Protein AF-A0AAE3NVY6-F1 (afdb_monomer_lite)

Sequence (88 aa):
MTKLKLGAIPDDKPVKLNIELPADIHRDLVAYAEVLARETGQKNEPVKLVAPMLARFMATDRGFAKARKEGRRSKAATTVQRSGNGGI

Radius of gyration: 19.86 Å; chains: 1; bounding box: 50×28×54 Å

Foldseek 3Di:
DDDDPDDDQDDDDDDDDDDDDDPVVLVVLVVVQVVRCVVHVDRDDSVSVPVVVVVSVCVPPPVNVVVVVVVVVVVVVVVVVVVPPPDD

InterPro domains:
  IPR018733 Protein of unknown function DUF2274 [PF10038] (1-69)

Structure (mmCIF, N/CA/C/O backbone):
data_AF-A0AAE3NVY6-F1
#
_entry.id   AF-A0AAE3NVY6-F1
#
loop_
_atom_site.group_PDB
_atom_site.id
_atom_site.type_symbol
_atom_site.label_atom_id
_atom_site.label_alt_id
_atom_site.label_comp_id
_atom_site.label_asym_id
_atom_site.label_entity_id
_atom_site.label_seq_id
_atom_site.pdbx_PDB_ins_code
_atom_site.Cartn_x
_atom_site.Cartn_y
_atom_site.Cartn_z
_atom_site.occupancy
_atom_site.B_iso_or_equiv
_atom_site.auth_seq_id
_atom_site.auth_comp_id
_atom_site.auth_asym_id
_atom_site.auth_atom_id
_atom_site.pdbx_PDB_model_num
ATOM 1 N N . MET A 1 1 ? 0.621 -13.707 17.945 1.00 42.25 1 MET A N 1
ATOM 2 C CA . MET A 1 1 ? -0.088 -12.792 17.025 1.00 42.25 1 MET A CA 1
ATOM 3 C C . MET A 1 1 ? 0.874 -12.364 15.928 1.00 42.25 1 MET A C 1
ATOM 5 O O . MET A 1 1 ? 1.994 -11.978 16.241 1.00 42.25 1 MET A O 1
ATOM 9 N N . THR A 1 2 ? 0.490 -12.504 14.661 1.00 64.75 2 THR A N 1
ATOM 10 C CA . THR A 1 2 ? 1.286 -12.056 13.507 1.00 64.75 2 THR A CA 1
ATOM 11 C C . THR A 1 2 ? 1.194 -10.538 13.384 1.00 64.75 2 THR A C 1
ATOM 13 O O . THR A 1 2 ? 0.112 -10.017 13.148 1.00 64.75 2 THR A O 1
ATOM 16 N N . LYS A 1 3 ? 2.316 -9.837 13.556 1.00 78.88 3 LYS A N 1
ATOM 17 C CA . LYS A 1 3 ? 2.408 -8.375 13.433 1.00 78.88 3 LYS A CA 1
ATOM 18 C C . LYS A 1 3 ? 2.119 -7.929 11.995 1.00 78.88 3 LYS A C 1
ATOM 20 O O . LYS A 1 3 ? 2.630 -8.558 11.061 1.00 78.88 3 LYS A O 1
ATOM 25 N N . LEU A 1 4 ? 1.359 -6.844 11.809 1.00 83.75 4 LEU A N 1
ATOM 26 C CA . LEU A 1 4 ? 1.167 -6.253 10.484 1.00 83.75 4 LEU A CA 1
ATOM 27 C C . LEU A 1 4 ? 2.512 -5.871 9.849 1.00 83.75 4 LEU A C 1
ATOM 29 O O . LEU A 1 4 ? 3.459 -5.441 10.510 1.00 83.75 4 LEU A O 1
ATOM 33 N N . LYS A 1 5 ? 2.605 -6.029 8.523 1.00 81.88 5 LYS A N 1
ATOM 34 C CA . LYS A 1 5 ? 3.827 -5.717 7.758 1.00 81.88 5 LYS A CA 1
ATOM 35 C C . LYS A 1 5 ? 4.039 -4.214 7.537 1.00 81.88 5 LYS A C 1
ATOM 37 O O . LYS A 1 5 ? 5.097 -3.841 7.025 1.00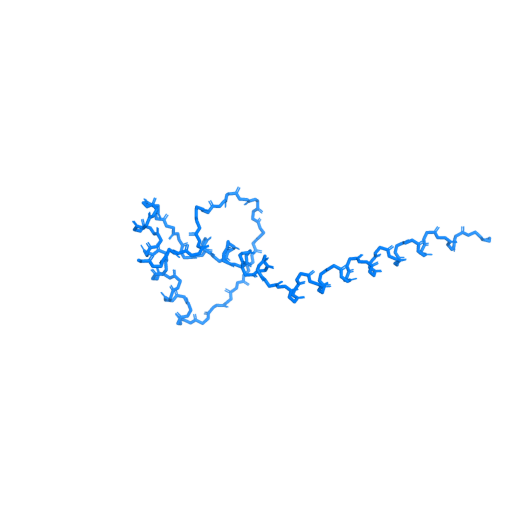 81.88 5 LYS A O 1
ATOM 42 N N . LEU A 1 6 ? 3.049 -3.392 7.886 1.00 84.81 6 LEU A N 1
ATOM 43 C CA . LEU A 1 6 ? 3.048 -1.938 7.748 1.00 84.81 6 LEU A CA 1
ATOM 44 C C . LEU A 1 6 ? 3.240 -1.286 9.125 1.00 84.81 6 LEU A C 1
ATOM 46 O O . LEU A 1 6 ? 2.588 -1.690 10.082 1.00 84.81 6 LEU A O 1
ATOM 50 N N . GLY A 1 7 ? 4.146 -0.311 9.215 1.00 77.88 7 GLY A N 1
ATOM 51 C CA . GLY A 1 7 ? 4.346 0.528 10.403 1.00 77.88 7 GLY A CA 1
ATOM 52 C C . GLY A 1 7 ? 3.704 1.907 10.233 1.00 77.88 7 GLY A C 1
ATOM 53 O O . GLY A 1 7 ? 2.785 2.063 9.432 1.00 77.88 7 GLY A O 1
ATOM 54 N N . ALA A 1 8 ? 4.210 2.912 10.953 1.00 78.56 8 ALA A N 1
ATOM 55 C CA . ALA A 1 8 ? 3.783 4.302 10.777 1.00 78.56 8 ALA A CA 1
ATOM 56 C C . ALA A 1 8 ? 3.953 4.769 9.318 1.00 78.56 8 ALA A C 1
ATOM 58 O O . ALA A 1 8 ? 4.918 4.387 8.648 1.00 78.56 8 ALA A O 1
ATOM 59 N N . ILE A 1 9 ? 3.012 5.585 8.833 1.00 77.81 9 ILE A N 1
ATOM 60 C CA . ILE A 1 9 ? 3.016 6.089 7.455 1.00 77.81 9 ILE A CA 1
ATOM 61 C C . ILE A 1 9 ? 3.929 7.323 7.373 1.00 77.81 9 ILE A C 1
ATOM 63 O O . ILE A 1 9 ? 3.685 8.290 8.094 1.00 77.81 9 ILE A O 1
ATOM 67 N N . PRO A 1 10 ? 4.970 7.313 6.522 1.00 74.38 10 PRO A N 1
ATOM 68 C CA . PRO A 1 10 ? 5.831 8.474 6.313 1.00 74.38 10 PRO A CA 1
ATOM 69 C C . PRO A 1 10 ? 5.116 9.587 5.527 1.00 74.38 10 PRO A C 1
ATOM 71 O O . PRO A 1 10 ? 4.286 9.308 4.658 1.00 74.38 10 PRO A O 1
ATOM 74 N N . ASP A 1 11 ? 5.462 10.843 5.819 1.00 72.19 11 ASP A N 1
ATOM 75 C CA . ASP A 1 11 ? 4.924 12.040 5.155 1.00 72.19 11 ASP A CA 1
ATOM 76 C C . ASP A 1 11 ? 5.895 12.548 4.071 1.00 72.19 11 ASP A C 1
ATOM 78 O O . ASP A 1 11 ? 6.712 13.440 4.296 1.00 72.19 11 ASP A O 1
ATOM 82 N N . ASP A 1 12 ? 5.849 11.914 2.894 1.00 77.19 12 ASP A N 1
ATOM 83 C CA . ASP A 1 12 ? 6.695 12.234 1.735 1.00 77.19 12 ASP A CA 1
ATOM 84 C C . ASP A 1 12 ? 5.969 13.126 0.709 1.00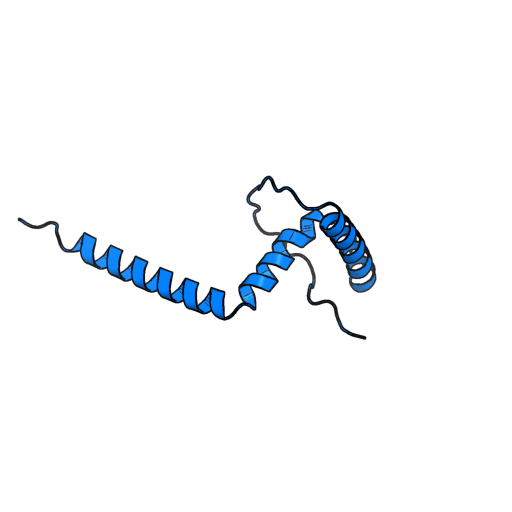 77.19 12 ASP A C 1
ATOM 86 O O . ASP A 1 12 ? 4.744 13.079 0.575 1.00 77.19 12 ASP A O 1
ATOM 90 N N . LYS A 1 13 ? 6.723 13.892 -0.104 1.00 81.56 13 LYS A N 1
ATOM 91 C CA . LYS A 1 13 ? 6.162 14.739 -1.179 1.00 81.56 13 LYS A CA 1
ATOM 92 C C . LYS A 1 13 ? 5.379 13.884 -2.197 1.00 81.56 13 LYS A C 1
ATOM 94 O O . LYS A 1 13 ? 6.002 13.123 -2.943 1.00 81.56 13 LYS A O 1
ATOM 99 N N . PRO A 1 14 ? 4.044 14.031 -2.303 1.00 80.69 14 PRO A N 1
ATOM 100 C CA . PRO A 1 14 ? 3.234 13.113 -3.091 1.00 80.69 14 PRO A CA 1
ATOM 101 C C . PRO A 1 14 ? 3.216 13.481 -4.579 1.00 80.69 14 PRO A C 1
ATOM 103 O O . PRO A 1 14 ? 3.178 14.654 -4.954 1.00 80.69 14 PRO A O 1
ATOM 106 N N . VAL A 1 15 ? 3.151 12.459 -5.433 1.00 87.88 15 VAL A N 1
ATOM 107 C CA . VAL A 1 15 ? 2.735 12.584 -6.837 1.00 87.88 15 VAL A CA 1
ATOM 108 C C . VAL A 1 15 ? 1.305 12.066 -6.937 1.00 87.88 15 VAL A C 1
ATOM 110 O O . VAL A 1 15 ? 1.026 10.945 -6.515 1.00 87.88 15 VAL A O 1
ATOM 113 N N . LYS A 1 16 ? 0.386 12.880 -7.471 1.00 88.62 16 LYS A N 1
ATOM 114 C CA . LYS A 1 16 ? -1.016 12.477 -7.631 1.00 88.62 16 LYS A CA 1
ATOM 115 C C . LYS A 1 16 ? -1.149 11.484 -8.784 1.00 88.62 16 LYS A C 1
ATOM 117 O O . LYS A 1 16 ? -0.710 11.764 -9.896 1.00 88.62 16 LYS A O 1
ATOM 122 N N . LEU A 1 17 ? -1.793 10.357 -8.509 1.00 87.38 17 LEU A N 1
ATOM 123 C CA . LEU A 1 17 ? -2.204 9.363 -9.493 1.00 87.38 17 LEU A CA 1
ATOM 124 C C . LEU A 1 17 ? -3.719 9.200 -9.395 1.00 87.38 17 LEU A C 1
ATOM 126 O O . LEU A 1 17 ? -4.252 9.160 -8.287 1.00 87.38 17 LEU A O 1
ATOM 130 N N . ASN A 1 18 ? -4.396 9.100 -10.537 1.00 92.19 18 ASN A N 1
ATOM 131 C CA . ASN A 1 18 ? -5.786 8.665 -10.574 1.00 92.19 18 ASN A CA 1
ATOM 132 C C . ASN A 1 18 ? -5.793 7.151 -10.807 1.00 92.19 18 ASN A C 1
ATOM 134 O O . ASN A 1 18 ? -5.219 6.695 -11.797 1.00 92.19 18 ASN A O 1
ATOM 138 N N . ILE A 1 19 ? -6.360 6.386 -9.876 1.00 89.69 19 ILE A N 1
ATOM 139 C CA . ILE A 1 19 ? -6.358 4.921 -9.914 1.00 89.69 19 ILE A CA 1
ATOM 140 C C . ILE A 1 19 ? -7.775 4.393 -9.729 1.00 89.69 19 ILE A C 1
ATOM 142 O O . ILE A 1 19 ? -8.542 4.924 -8.929 1.00 89.69 19 ILE A O 1
ATOM 146 N N . GLU A 1 20 ? -8.092 3.316 -10.434 1.00 94.44 20 GLU A N 1
ATOM 147 C CA . GLU A 1 20 ? -9.304 2.537 -10.214 1.00 94.44 20 GLU A CA 1
ATOM 148 C C . GLU A 1 20 ? -8.927 1.254 -9.476 1.00 94.44 20 GLU A C 1
ATOM 150 O O . GLU A 1 20 ? -7.946 0.589 -9.819 1.00 94.44 20 GLU A O 1
ATOM 155 N N . LEU A 1 21 ? -9.687 0.925 -8.434 1.00 93.56 21 LEU A N 1
ATOM 156 C CA . LEU A 1 21 ? -9.513 -0.296 -7.657 1.00 93.56 21 LEU A CA 1
ATOM 157 C C . LEU A 1 21 ? -10.793 -1.130 -7.741 1.00 93.56 21 LEU A C 1
ATOM 159 O O . LEU A 1 21 ? -11.886 -0.566 -7.628 1.00 93.56 21 LEU A O 1
ATOM 163 N N . PRO A 1 22 ? -10.681 -2.461 -7.873 1.00 97.88 22 PRO A N 1
ATOM 164 C CA . PRO A 1 22 ? -11.805 -3.356 -7.645 1.00 97.88 22 PRO A CA 1
ATOM 165 C C . PRO A 1 22 ? -12.461 -3.110 -6.273 1.00 97.88 22 PRO A C 1
ATOM 167 O O . PRO A 1 22 ? -11.796 -2.760 -5.291 1.00 97.88 22 PRO A O 1
ATOM 170 N N . ALA A 1 23 ? -13.786 -3.264 -6.203 1.00 97.44 23 ALA A N 1
ATOM 171 C CA . ALA A 1 23 ? -14.563 -2.914 -5.011 1.00 97.44 23 ALA A CA 1
ATOM 172 C C . ALA A 1 23 ? -14.221 -3.782 -3.786 1.00 97.44 23 ALA A C 1
ATOM 174 O O . ALA A 1 23 ? -14.264 -3.301 -2.655 1.00 97.44 23 ALA A O 1
ATOM 175 N N . ASP A 1 24 ? -13.887 -5.050 -4.009 1.00 97.94 24 ASP A N 1
ATOM 176 C CA . ASP A 1 24 ? -13.381 -5.979 -2.999 1.00 97.94 24 ASP A CA 1
ATOM 177 C C . ASP A 1 24 ? -12.051 -5.492 -2.410 1.00 97.94 24 ASP A C 1
ATOM 179 O O . ASP A 1 24 ? -11.943 -5.353 -1.194 1.00 97.94 24 ASP A O 1
ATOM 183 N N . ILE A 1 25 ? -11.100 -5.083 -3.252 1.00 96.88 25 ILE A N 1
ATOM 184 C CA . ILE A 1 25 ? -9.814 -4.535 -2.801 1.00 96.88 25 ILE A CA 1
ATOM 185 C C . ILE A 1 25 ? -10.001 -3.260 -1.971 1.00 96.88 25 ILE A C 1
ATOM 187 O O . ILE A 1 25 ? -9.328 -3.081 -0.957 1.00 96.88 25 ILE A O 1
ATOM 191 N N . HIS A 1 26 ? -10.928 -2.375 -2.351 1.00 97.12 26 HIS A N 1
ATOM 192 C CA . HIS A 1 26 ? -11.231 -1.195 -1.537 1.00 97.12 26 HIS A CA 1
ATOM 193 C C . HIS A 1 26 ? -11.781 -1.576 -0.152 1.00 97.12 26 HIS A C 1
ATOM 195 O O . HIS A 1 26 ? -11.366 -0.996 0.851 1.00 97.12 26 HIS A O 1
ATOM 201 N N . ARG A 1 27 ? -12.695 -2.554 -0.075 1.00 97.94 27 ARG A N 1
ATOM 202 C CA . ARG A 1 27 ? -13.245 -3.037 1.207 1.00 97.94 27 ARG A CA 1
ATOM 203 C C . ARG A 1 27 ? -12.151 -3.622 2.097 1.00 97.94 27 ARG A C 1
ATOM 205 O O . ARG A 1 27 ? -12.096 -3.288 3.279 1.00 97.94 27 ARG A O 1
ATOM 212 N N . ASP A 1 28 ? -11.249 -4.409 1.521 1.00 97.81 28 ASP A N 1
ATOM 213 C CA . ASP A 1 28 ? -10.111 -4.970 2.249 1.00 97.81 28 ASP A CA 1
ATOM 214 C C . ASP A 1 28 ? -9.159 -3.875 2.743 1.00 97.81 28 ASP A C 1
ATOM 216 O O . ASP A 1 28 ? -8.653 -3.944 3.862 1.00 97.81 28 ASP A O 1
ATOM 220 N N . LEU A 1 29 ? -8.955 -2.818 1.952 1.00 96.88 29 LEU A N 1
ATOM 221 C CA . LEU A 1 29 ? -8.127 -1.676 2.337 1.00 96.88 29 LEU A CA 1
ATOM 222 C C . LEU A 1 29 ? -8.729 -0.891 3.512 1.00 96.88 29 LEU A C 1
ATOM 224 O O . LEU A 1 29 ? -7.993 -0.465 4.404 1.00 96.88 29 LEU A O 1
ATOM 228 N N . VAL A 1 30 ? -10.058 -0.735 3.541 1.00 97.56 30 VAL A N 1
ATOM 229 C CA . VAL A 1 30 ? -10.790 -0.150 4.679 1.00 97.56 30 VAL A CA 1
ATOM 230 C C . VAL A 1 30 ? -10.600 -1.005 5.928 1.00 97.56 30 VAL A C 1
ATOM 232 O O . VAL A 1 30 ? -10.164 -0.490 6.957 1.00 97.56 30 VAL A O 1
ATOM 235 N N . ALA A 1 31 ? -10.843 -2.313 5.828 1.00 97.56 31 ALA A N 1
ATOM 236 C CA . ALA A 1 31 ? -10.664 -3.230 6.950 1.00 97.56 31 ALA A CA 1
ATOM 237 C C . ALA A 1 31 ? -9.213 -3.221 7.466 1.00 97.56 31 ALA A C 1
ATOM 239 O O . ALA A 1 31 ? -8.974 -3.182 8.673 1.00 97.56 31 ALA A O 1
ATOM 240 N N . TYR A 1 32 ? -8.228 -3.183 6.564 1.00 96.75 32 TYR A N 1
ATOM 241 C CA . TYR A 1 32 ? -6.819 -3.085 6.936 1.00 96.75 32 TYR A CA 1
ATOM 242 C C . TYR A 1 32 ? -6.523 -1.789 7.701 1.00 96.75 32 TYR A C 1
ATOM 244 O O . TYR A 1 32 ? -5.822 -1.823 8.713 1.00 96.75 32 TYR A O 1
ATOM 252 N N . ALA A 1 33 ? -7.057 -0.650 7.250 1.00 96.06 33 ALA A N 1
ATOM 253 C CA . ALA A 1 33 ? -6.881 0.635 7.924 1.00 96.06 33 ALA A CA 1
ATOM 254 C C . ALA A 1 33 ? -7.442 0.619 9.351 1.00 96.06 33 ALA A C 1
ATOM 256 O O . ALA A 1 33 ? -6.809 1.146 10.267 1.00 96.06 33 ALA A O 1
ATOM 257 N N . GLU A 1 34 ? -8.584 -0.036 9.563 1.00 96.06 34 GLU A N 1
ATOM 258 C CA . GLU A 1 34 ? -9.169 -0.205 10.893 1.00 96.06 34 GLU A CA 1
ATOM 259 C C . GLU A 1 34 ? -8.293 -1.060 11.811 1.00 96.06 34 GLU A C 1
ATOM 261 O O . GLU A 1 34 ? -8.070 -0.689 12.965 1.00 96.06 34 GLU A O 1
ATOM 266 N N . VAL A 1 35 ? -7.769 -2.186 11.317 1.00 95.94 35 VAL A N 1
ATOM 267 C CA . VAL A 1 35 ? -6.870 -3.045 12.104 1.00 95.94 35 VAL A CA 1
ATOM 268 C C . VAL A 1 35 ? -5.578 -2.299 12.436 1.00 95.94 35 VAL A C 1
ATOM 270 O O . VAL A 1 35 ? -5.159 -2.283 13.592 1.00 95.94 35 VAL A O 1
ATOM 273 N N . LEU A 1 36 ? -4.986 -1.604 11.462 1.00 94.25 36 LEU A N 1
ATOM 274 C CA . LEU A 1 36 ? -3.780 -0.807 11.677 1.00 94.25 36 LEU A CA 1
ATOM 275 C C . LEU A 1 36 ? -4.011 0.316 12.695 1.00 94.25 36 LEU A C 1
ATOM 277 O O . LEU A 1 36 ? -3.144 0.575 13.530 1.00 94.25 36 LEU A O 1
ATOM 281 N N . ALA A 1 37 ? -5.179 0.958 12.671 1.00 93.56 37 ALA A N 1
ATOM 282 C CA . ALA A 1 37 ? -5.527 1.989 13.641 1.00 93.56 37 ALA A CA 1
ATOM 283 C C . ALA A 1 37 ? -5.638 1.433 15.063 1.00 93.56 37 ALA A C 1
ATOM 285 O O . ALA A 1 37 ? -5.234 2.103 16.010 1.00 93.56 37 ALA A O 1
ATOM 286 N N . ARG A 1 38 ? -6.125 0.197 15.222 1.00 94.06 38 ARG A N 1
ATOM 287 C CA . ARG A 1 38 ? -6.145 -0.490 16.523 1.00 94.06 38 ARG A CA 1
ATOM 288 C C . ARG A 1 38 ? -4.736 -0.817 17.018 1.00 94.06 38 ARG A C 1
ATOM 290 O O . ARG A 1 38 ? -4.485 -0.698 18.210 1.00 94.06 38 ARG A O 1
ATOM 297 N N . GLU A 1 39 ? -3.820 -1.198 16.126 1.00 92.75 39 GLU A N 1
ATOM 298 C CA . GLU A 1 39 ? -2.433 -1.519 16.502 1.00 92.75 39 GLU A CA 1
ATOM 299 C C . GLU A 1 39 ? -1.582 -0.280 16.813 1.00 92.75 39 GLU A C 1
ATOM 301 O O . GLU A 1 39 ? -0.723 -0.320 17.691 1.00 92.75 39 GLU A O 1
ATOM 306 N N . THR A 1 40 ? -1.791 0.814 16.081 1.00 90.69 40 THR A N 1
ATOM 307 C CA . THR A 1 40 ? -0.940 2.017 16.146 1.00 90.69 40 THR A CA 1
ATOM 308 C C . THR A 1 40 ? -1.562 3.173 16.928 1.00 90.69 40 THR A C 1
ATOM 310 O O . THR A 1 40 ? -0.878 4.150 17.221 1.00 90.69 40 THR A O 1
ATOM 313 N N . GLY A 1 41 ? -2.861 3.102 17.230 1.00 91.69 41 GLY A N 1
ATOM 314 C CA . GLY A 1 41 ? -3.640 4.214 17.779 1.00 91.69 41 GLY A CA 1
ATOM 315 C C . GLY A 1 41 ? -3.922 5.338 16.773 1.00 91.69 41 GLY A C 1
ATOM 316 O O . GLY A 1 41 ? -4.527 6.344 17.137 1.00 91.69 41 GLY A O 1
ATOM 317 N N . GLN A 1 42 ? -3.501 5.192 15.512 1.00 89.44 42 GLN A N 1
ATOM 318 C CA . GLN A 1 42 ? -3.615 6.225 14.484 1.00 89.44 42 GLN A CA 1
ATOM 319 C C . GLN A 1 42 ? -4.645 5.831 13.428 1.00 89.44 42 GLN A C 1
ATOM 321 O O . GLN A 1 42 ? -4.476 4.853 12.699 1.00 89.44 42 GLN A O 1
ATOM 326 N N . LYS A 1 43 ? -5.715 6.622 13.304 1.00 90.19 43 LYS A N 1
ATOM 327 C CA . LYS A 1 43 ? -6.673 6.458 12.206 1.00 90.19 43 LYS A CA 1
ATOM 328 C C . LYS A 1 43 ? -6.023 6.890 10.896 1.00 90.19 43 LYS A C 1
ATOM 330 O O . LYS A 1 43 ? -5.465 7.979 10.815 1.00 90.19 43 LYS A O 1
ATOM 335 N N . ASN A 1 44 ? -6.132 6.044 9.879 1.00 89.56 44 ASN A N 1
ATOM 336 C CA . ASN A 1 44 ? -5.587 6.297 8.554 1.00 89.56 44 ASN A CA 1
ATOM 337 C C . ASN A 1 44 ? -6.692 6.149 7.511 1.00 89.56 44 ASN A C 1
ATOM 339 O O . ASN A 1 44 ? -7.508 5.233 7.596 1.00 89.56 44 ASN A O 1
ATOM 343 N N . GLU A 1 45 ? -6.713 7.033 6.518 1.00 92.50 45 GLU A N 1
ATOM 344 C CA . GLU A 1 45 ? -7.574 6.846 5.351 1.00 92.50 45 GLU A CA 1
ATOM 345 C C . GLU A 1 45 ? -7.074 5.648 4.527 1.00 92.50 45 GLU A C 1
ATOM 347 O O . GLU A 1 45 ? -5.859 5.511 4.351 1.00 92.50 45 GLU A O 1
ATOM 352 N N . PRO A 1 46 ? -7.964 4.818 3.950 1.00 93.88 46 PRO A N 1
ATOM 353 C CA . PRO A 1 46 ? -7.559 3.657 3.153 1.00 93.88 46 PRO A CA 1
ATOM 354 C C . PRO A 1 46 ? -6.553 4.021 2.051 1.00 93.88 46 PRO A C 1
ATOM 356 O O . PRO A 1 46 ? -5.531 3.359 1.880 1.00 93.88 46 PRO A O 1
ATOM 359 N N . VAL A 1 47 ? -6.774 5.146 1.359 1.00 92.12 47 VAL A N 1
ATOM 360 C CA . VAL A 1 47 ? -5.903 5.622 0.271 1.00 92.12 47 VAL A CA 1
ATOM 361 C C . VAL A 1 47 ? -4.467 5.915 0.726 1.00 92.12 47 VAL A C 1
ATOM 363 O O . VAL A 1 47 ? -3.522 5.707 -0.035 1.00 92.12 47 VAL A O 1
ATOM 366 N N . LYS A 1 48 ? -4.269 6.335 1.984 1.00 91.62 48 LYS A N 1
ATOM 367 C CA . LYS A 1 48 ? -2.938 6.622 2.545 1.00 91.62 48 LYS A CA 1
ATOM 368 C C . LYS A 1 48 ? -2.096 5.358 2.716 1.00 91.62 48 LYS A C 1
ATOM 370 O O . LYS A 1 48 ? -0.875 5.457 2.789 1.00 91.62 48 LYS A O 1
ATOM 375 N N . LEU A 1 49 ? -2.718 4.176 2.728 1.00 93.62 49 LEU A N 1
ATOM 376 C CA . LEU A 1 49 ? -2.022 2.893 2.825 1.00 93.62 49 LEU A CA 1
ATOM 377 C C . LEU A 1 49 ? -1.406 2.439 1.499 1.00 93.62 49 LEU A C 1
ATOM 379 O O . LEU A 1 49 ? -0.429 1.691 1.510 1.00 93.62 49 LEU A O 1
ATOM 383 N N . VAL A 1 50 ? -1.941 2.896 0.363 1.00 93.56 50 VAL A N 1
ATOM 384 C CA . VAL A 1 50 ? -1.543 2.414 -0.969 1.00 93.56 50 VAL A CA 1
ATOM 385 C C . VAL A 1 50 ? -0.052 2.639 -1.211 1.00 93.56 50 VAL A C 1
ATOM 387 O O . VAL A 1 50 ? 0.675 1.704 -1.543 1.00 93.56 50 VAL A O 1
ATOM 390 N N . ALA A 1 51 ? 0.429 3.864 -0.991 1.00 91.88 51 ALA A N 1
ATOM 391 C CA . ALA A 1 51 ? 1.830 4.210 -1.209 1.00 91.88 51 ALA A CA 1
ATOM 392 C C . ALA A 1 51 ? 2.806 3.361 -0.363 1.00 91.88 51 ALA A C 1
ATOM 394 O O . ALA A 1 51 ? 3.683 2.719 -0.951 1.00 91.88 51 ALA A O 1
ATOM 395 N N . PRO A 1 52 ? 2.677 3.278 0.977 1.00 92.88 52 PRO A N 1
ATOM 396 C CA . PRO A 1 52 ? 3.607 2.490 1.779 1.00 92.88 52 PRO A CA 1
ATOM 397 C C . PRO A 1 52 ? 3.453 0.972 1.557 1.00 92.88 52 PRO A C 1
ATOM 399 O O . PRO A 1 52 ? 4.452 0.253 1.631 1.00 92.88 52 PRO A O 1
ATOM 402 N N . MET A 1 53 ? 2.264 0.463 1.204 1.00 95.19 53 MET A N 1
ATOM 403 C CA . MET A 1 53 ? 2.092 -0.941 0.799 1.00 95.19 53 MET A CA 1
ATOM 404 C C . MET A 1 53 ? 2.846 -1.261 -0.499 1.00 95.19 53 MET A C 1
ATOM 406 O O . MET A 1 53 ? 3.591 -2.243 -0.544 1.00 95.19 53 MET A O 1
ATOM 410 N N . LEU A 1 54 ? 2.718 -0.418 -1.531 1.00 94.31 54 LEU A N 1
ATOM 411 C CA . LEU A 1 54 ? 3.452 -0.578 -2.791 1.00 94.31 54 LEU A CA 1
ATOM 412 C C . LEU A 1 54 ? 4.963 -0.452 -2.582 1.00 94.31 54 LEU A C 1
ATOM 414 O O . LEU A 1 54 ? 5.730 -1.250 -3.124 1.00 94.31 54 LEU A O 1
ATOM 418 N N . ALA A 1 55 ? 5.399 0.500 -1.755 1.00 92.62 55 ALA A N 1
ATOM 419 C CA . ALA A 1 55 ? 6.806 0.650 -1.400 1.00 92.62 55 ALA A CA 1
ATOM 420 C C . ALA A 1 55 ? 7.347 -0.618 -0.726 1.00 92.62 55 ALA A C 1
ATOM 422 O O . ALA A 1 55 ? 8.415 -1.112 -1.096 1.00 92.62 55 ALA A O 1
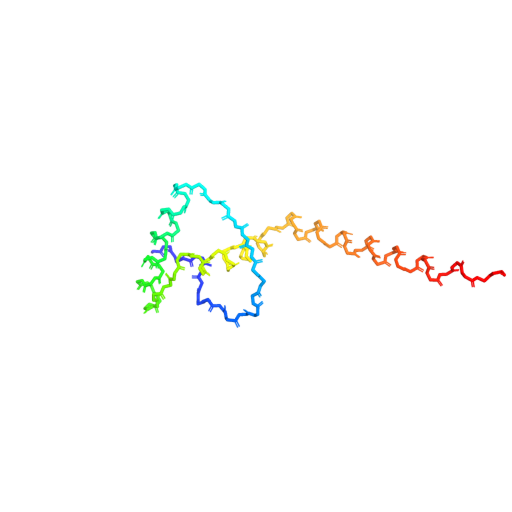ATOM 423 N N . ARG A 1 56 ? 6.592 -1.192 0.223 1.00 92.12 56 ARG A N 1
ATOM 424 C CA . ARG A 1 56 ? 6.961 -2.442 0.895 1.00 92.12 56 ARG A CA 1
ATOM 425 C C . ARG A 1 56 ? 7.041 -3.603 -0.088 1.00 92.12 56 ARG A C 1
ATOM 427 O O . ARG A 1 56 ? 8.023 -4.338 -0.046 1.00 92.12 56 ARG A O 1
ATOM 434 N N . PHE A 1 57 ? 6.057 -3.732 -0.976 1.00 94.25 57 PHE A N 1
ATOM 435 C CA . PHE A 1 57 ? 6.037 -4.756 -2.017 1.00 94.25 57 PHE A CA 1
ATOM 436 C C . PHE A 1 57 ? 7.285 -4.670 -2.909 1.00 94.25 57 PHE A C 1
ATOM 438 O O . PHE A 1 57 ? 8.055 -5.630 -2.980 1.00 94.25 57 PHE A O 1
ATOM 445 N N . MET A 1 58 ? 7.557 -3.491 -3.485 1.00 94.19 58 MET A N 1
ATOM 446 C CA . MET A 1 58 ? 8.724 -3.253 -4.345 1.00 94.19 58 MET A CA 1
ATOM 447 C C . MET A 1 58 ? 10.058 -3.470 -3.620 1.00 94.19 58 MET A C 1
ATOM 449 O O . MET A 1 58 ? 11.018 -3.940 -4.226 1.00 94.19 58 MET A O 1
ATOM 453 N N . ALA A 1 59 ? 10.143 -3.121 -2.333 1.00 91.94 59 ALA A N 1
ATOM 454 C CA . ALA A 1 59 ? 11.356 -3.308 -1.542 1.00 91.94 59 ALA A CA 1
ATOM 455 C C . ALA A 1 59 ? 11.663 -4.789 -1.275 1.00 91.94 59 ALA A C 1
ATOM 457 O O . ALA A 1 59 ? 12.830 -5.159 -1.149 1.00 91.94 59 ALA A O 1
ATOM 458 N N . THR A 1 60 ? 10.634 -5.634 -1.168 1.00 93.94 60 THR A N 1
ATOM 459 C CA . THR A 1 60 ? 10.804 -7.065 -0.871 1.00 93.94 60 THR A CA 1
ATOM 460 C C . THR A 1 60 ? 10.875 -7.954 -2.110 1.00 93.94 60 THR A C 1
ATOM 462 O O . THR A 1 60 ?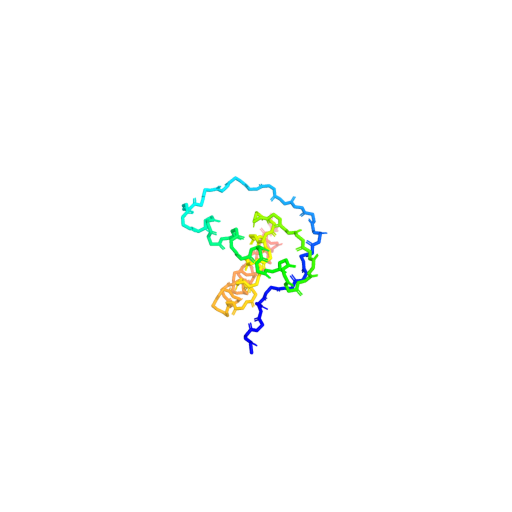 11.352 -9.085 -2.015 1.00 93.94 60 THR A O 1
ATOM 465 N N . ASP A 1 61 ? 10.441 -7.463 -3.271 1.00 96.12 61 ASP A N 1
ATOM 466 C CA . ASP A 1 61 ? 10.521 -8.199 -4.530 1.00 96.12 61 ASP A CA 1
ATOM 467 C C . ASP A 1 61 ? 11.964 -8.218 -5.075 1.00 96.12 61 ASP A C 1
ATOM 469 O O . ASP A 1 61 ? 12.475 -7.261 -5.666 1.00 96.12 61 ASP A O 1
ATOM 473 N N . ARG A 1 62 ? 12.646 -9.355 -4.884 1.00 93.88 62 ARG A N 1
ATOM 474 C CA . ARG A 1 62 ? 14.027 -9.562 -5.355 1.00 93.88 62 ARG A CA 1
ATOM 475 C C . ARG A 1 62 ? 14.126 -9.595 -6.881 1.00 93.88 62 ARG A C 1
ATOM 477 O O . ARG A 1 62 ? 15.159 -9.189 -7.420 1.00 93.88 62 ARG A O 1
ATOM 484 N N . GLY A 1 63 ? 13.086 -10.073 -7.566 1.00 95.69 63 GLY A N 1
ATOM 485 C CA . GLY A 1 63 ? 13.024 -10.104 -9.026 1.00 95.69 63 GLY A CA 1
ATOM 486 C C . GLY A 1 63 ? 12.998 -8.687 -9.585 1.00 95.69 63 GLY A C 1
ATOM 487 O O . GLY A 1 63 ? 13.848 -8.324 -10.403 1.00 95.69 63 GLY A O 1
ATOM 488 N N . PHE A 1 64 ? 12.116 -7.852 -9.035 1.00 93.88 64 PHE A N 1
ATOM 489 C CA . PHE A 1 64 ? 12.069 -6.424 -9.334 1.00 93.88 64 PHE A CA 1
ATOM 490 C C . PHE A 1 64 ? 13.403 -5.726 -9.032 1.00 93.88 64 PHE A C 1
ATOM 492 O O . PHE A 1 64 ? 13.933 -4.996 -9.875 1.00 93.88 64 PHE A O 1
ATOM 499 N N . ALA A 1 65 ? 13.999 -5.983 -7.862 1.00 93.25 65 ALA A N 1
ATOM 500 C CA . ALA A 1 65 ? 15.271 -5.374 -7.475 1.00 93.25 65 ALA A CA 1
ATOM 501 C C . ALA A 1 65 ? 16.412 -5.702 -8.459 1.00 93.25 65 ALA A C 1
ATOM 503 O O . ALA A 1 65 ? 17.185 -4.811 -8.832 1.00 93.25 65 ALA A O 1
ATOM 504 N N . LYS A 1 66 ? 16.505 -6.960 -8.917 1.00 92.56 66 LYS A N 1
ATOM 505 C CA . LYS A 1 66 ? 17.496 -7.389 -9.915 1.00 92.56 66 LYS A CA 1
ATOM 506 C C . LYS A 1 66 ? 17.263 -6.700 -11.261 1.00 92.56 66 LYS A C 1
ATOM 508 O O . LYS A 1 66 ? 18.189 -6.075 -11.780 1.00 92.56 66 LYS A O 1
ATOM 513 N N . ALA A 1 67 ? 16.035 -6.740 -11.781 1.00 93.38 67 ALA A N 1
ATOM 514 C CA . ALA A 1 67 ? 15.682 -6.121 -13.061 1.00 93.38 67 ALA A CA 1
ATOM 515 C C . ALA A 1 67 ? 15.948 -4.605 -13.065 1.00 93.38 67 ALA A C 1
ATOM 517 O O . ALA A 1 67 ? 16.521 -4.060 -14.010 1.00 93.38 67 ALA A O 1
ATOM 518 N N . ARG A 1 68 ? 15.631 -3.910 -11.965 1.00 90.62 68 ARG A N 1
ATOM 519 C CA . ARG A 1 68 ? 15.903 -2.473 -11.816 1.00 90.62 68 ARG A CA 1
ATOM 520 C C . ARG A 1 68 ? 17.402 -2.152 -11.854 1.00 90.62 68 ARG A C 1
ATOM 522 O O . ARG A 1 68 ? 17.791 -1.117 -12.398 1.00 90.62 68 ARG A O 1
ATOM 529 N N . LYS A 1 69 ? 18.254 -3.010 -11.280 1.00 87.62 69 LYS A N 1
ATOM 530 C CA . LYS A 1 69 ? 19.719 -2.850 -11.320 1.00 87.62 69 LYS A CA 1
ATOM 531 C C . LYS A 1 69 ? 20.271 -3.053 -12.735 1.00 87.62 69 LYS A C 1
ATOM 533 O O . LYS A 1 69 ? 21.106 -2.260 -13.166 1.00 87.62 69 LYS A O 1
ATOM 538 N N . GLU A 1 70 ? 19.780 -4.060 -13.453 1.00 88.50 70 GLU A N 1
ATOM 539 C CA . GLU A 1 70 ? 20.106 -4.334 -14.863 1.00 88.50 70 GLU A CA 1
ATOM 540 C C . GLU A 1 70 ? 19.755 -3.131 -15.761 1.00 88.50 70 GLU A C 1
ATOM 542 O O . GLU A 1 70 ? 20.593 -2.615 -16.503 1.00 88.50 70 GLU A O 1
ATOM 547 N N . GLY A 1 71 ? 18.536 -2.598 -15.607 1.00 81.44 71 GLY A N 1
ATOM 548 C CA . GLY A 1 71 ? 18.054 -1.419 -16.333 1.00 81.44 71 GLY A CA 1
ATOM 549 C C . GLY A 1 71 ? 18.857 -0.139 -16.053 1.00 81.44 71 GLY A C 1
ATOM 550 O O . GLY A 1 71 ? 19.009 0.721 -16.918 1.00 81.44 71 GLY A O 1
ATOM 551 N N . ARG A 1 72 ? 19.416 0.007 -14.844 1.00 81.12 72 ARG A N 1
ATOM 552 C CA . ARG A 1 72 ? 20.314 1.131 -14.516 1.00 81.12 72 ARG A CA 1
ATOM 553 C C . ARG A 1 72 ? 21.690 0.984 -15.158 1.00 81.12 72 ARG A C 1
ATOM 555 O O . ARG A 1 72 ? 22.236 1.977 -15.628 1.00 81.12 72 ARG A O 1
ATOM 562 N N . ARG A 1 73 ? 22.242 -0.233 -15.185 1.00 74.69 73 ARG A N 1
ATOM 563 C CA . ARG A 1 73 ? 23.536 -0.515 -15.831 1.00 74.69 73 ARG A CA 1
ATOM 564 C C . ARG A 1 73 ? 23.480 -0.266 -17.336 1.00 74.69 73 ARG A C 1
ATOM 566 O O . ARG A 1 73 ? 24.379 0.371 -17.872 1.00 74.69 73 ARG A O 1
ATOM 573 N N . SER A 1 74 ? 22.402 -0.690 -17.991 1.00 71.81 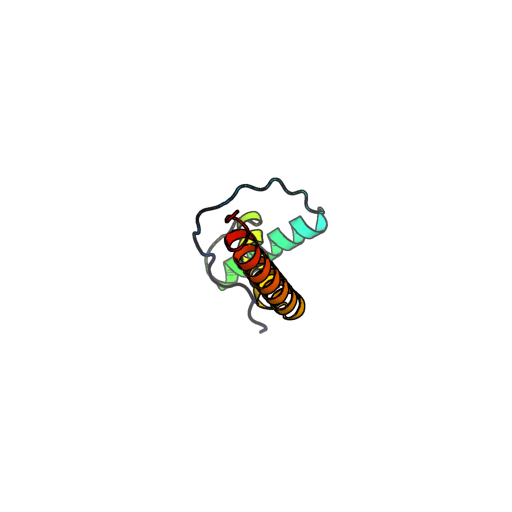74 SER A N 1
ATOM 574 C CA . SER A 1 74 ? 22.177 -0.442 -19.422 1.00 71.81 74 SER A CA 1
ATOM 575 C C . SER A 1 74 ? 22.005 1.048 -19.745 1.00 71.81 74 SER A C 1
ATOM 577 O O . SER A 1 74 ? 22.616 1.540 -20.696 1.00 71.81 74 SER A O 1
ATOM 579 N N . LYS A 1 75 ? 21.271 1.811 -18.918 1.00 70.31 75 LYS A N 1
ATOM 580 C CA . LYS A 1 75 ? 21.202 3.279 -19.057 1.00 70.31 75 LYS A CA 1
ATOM 581 C C . LYS A 1 75 ? 22.568 3.957 -18.897 1.00 70.31 75 LYS A C 1
ATOM 583 O O . LYS A 1 75 ? 22.902 4.813 -19.707 1.00 70.31 75 LYS A O 1
ATOM 588 N N . ALA A 1 76 ? 23.368 3.562 -17.905 1.00 71.25 76 ALA A N 1
ATOM 589 C CA . ALA A 1 76 ? 24.701 4.132 -17.690 1.00 71.25 76 ALA A CA 1
ATOM 590 C C . ALA A 1 76 ? 25.661 3.848 -18.862 1.00 71.25 76 ALA A C 1
ATOM 592 O O . ALA A 1 76 ? 26.352 4.757 -19.314 1.00 71.25 76 ALA A O 1
ATOM 593 N N . ALA A 1 77 ? 25.654 2.625 -19.403 1.00 67.25 77 ALA A N 1
ATOM 594 C CA . ALA A 1 77 ? 26.462 2.267 -20.571 1.00 67.25 77 ALA A CA 1
ATOM 595 C C . ALA A 1 77 ? 26.068 3.070 -21.828 1.00 67.25 77 ALA A C 1
ATOM 597 O O . ALA A 1 77 ? 26.937 3.526 -22.569 1.00 67.25 77 ALA A O 1
ATOM 598 N N . THR A 1 78 ? 24.768 3.319 -22.019 1.00 67.12 78 THR A N 1
ATOM 599 C CA . THR A 1 78 ? 24.251 4.108 -23.152 1.00 67.12 78 THR A CA 1
ATOM 600 C C . THR A 1 78 ? 24.656 5.586 -23.061 1.00 67.12 78 THR A C 1
ATOM 602 O O . THR A 1 78 ? 24.979 6.203 -24.077 1.00 67.12 78 THR A O 1
ATOM 605 N N . THR A 1 79 ? 24.676 6.167 -21.856 1.00 70.94 79 THR A N 1
ATOM 606 C CA . THR A 1 79 ? 25.108 7.561 -21.650 1.00 70.94 79 THR A CA 1
ATOM 607 C C . THR A 1 79 ? 26.602 7.749 -21.932 1.00 70.94 79 THR A C 1
ATOM 609 O O . THR A 1 79 ? 26.978 8.735 -22.561 1.00 70.94 79 THR A O 1
ATOM 612 N N . VAL A 1 80 ? 27.453 6.798 -21.530 1.00 65.94 80 VAL A N 1
ATOM 613 C CA . VAL A 1 80 ? 28.911 6.877 -21.752 1.00 65.94 80 VAL A CA 1
ATOM 614 C C . VAL A 1 80 ? 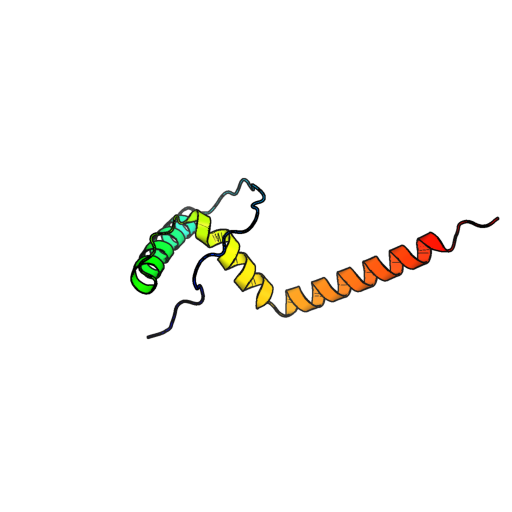29.266 6.778 -23.243 1.00 65.94 80 VAL A C 1
ATOM 616 O O . VAL A 1 80 ? 30.137 7.504 -23.709 1.00 65.94 80 VAL A O 1
ATOM 619 N N . GLN A 1 81 ? 28.552 5.959 -24.021 1.00 59.41 81 GLN A N 1
ATOM 620 C CA . GLN A 1 81 ? 28.804 5.809 -25.462 1.00 59.41 81 GLN A CA 1
ATOM 621 C C . GLN A 1 81 ? 28.385 7.036 -26.289 1.00 59.41 81 GLN A C 1
ATOM 623 O O . GLN A 1 81 ? 29.063 7.380 -27.254 1.00 59.41 81 GLN A O 1
ATOM 628 N N . ARG A 1 82 ? 27.310 7.746 -25.910 1.00 60.28 82 ARG A N 1
ATOM 629 C CA . ARG A 1 82 ? 26.870 8.955 -26.637 1.00 60.28 82 ARG A CA 1
ATOM 630 C C . ARG A 1 82 ? 27.791 10.159 -26.446 1.00 60.28 82 ARG A C 1
ATOM 632 O O . ARG A 1 82 ? 27.869 10.993 -27.340 1.00 60.28 82 ARG A O 1
ATOM 639 N N . SER A 1 83 ? 28.497 10.246 -25.320 1.00 62.91 83 SER A N 1
ATOM 640 C CA . SER A 1 83 ? 29.420 11.358 -25.057 1.00 62.91 83 SER A CA 1
ATOM 641 C C . SER A 1 83 ? 30.749 11.247 -25.819 1.00 62.91 83 SER A C 1
ATOM 643 O O . SER A 1 83 ? 31.495 12.219 -25.850 1.00 62.91 83 SER A O 1
ATOM 645 N N . GLY A 1 84 ? 31.059 10.091 -26.421 1.00 61.22 84 GLY A N 1
ATOM 646 C CA . GLY A 1 84 ? 32.333 9.835 -27.107 1.00 61.22 84 GLY A CA 1
ATOM 647 C C . GLY A 1 84 ? 32.328 10.034 -28.627 1.00 61.22 84 GLY A C 1
ATOM 648 O O . GLY A 1 84 ? 33.363 9.833 -29.249 1.00 61.22 84 GLY A O 1
ATOM 649 N N . ASN A 1 85 ? 31.200 10.406 -29.243 1.00 60.66 85 ASN A N 1
ATOM 650 C CA . ASN A 1 85 ? 31.033 10.372 -30.706 1.00 60.66 85 ASN A CA 1
ATOM 651 C C . ASN A 1 85 ? 30.910 11.765 -31.364 1.00 60.66 85 ASN A C 1
ATOM 653 O O . ASN A 1 85 ? 30.233 11.910 -32.380 1.00 60.66 85 ASN A O 1
ATOM 657 N N . GLY A 1 86 ? 31.511 12.798 -30.763 1.00 57.62 86 GLY A N 1
ATOM 658 C CA . GLY A 1 86 ? 31.366 14.204 -31.170 1.00 57.62 86 GLY A CA 1
ATOM 659 C C . GLY A 1 86 ? 32.649 14.877 -31.661 1.00 57.62 86 GLY A C 1
ATOM 660 O O . GLY A 1 86 ? 32.864 16.038 -31.333 1.00 57.62 86 GLY A O 1
ATOM 661 N N . GLY A 1 87 ? 33.515 14.168 -32.388 1.00 57.00 87 GLY A N 1
ATOM 662 C CA . GLY A 1 87 ? 34.741 14.751 -32.937 1.00 57.00 87 GLY A CA 1
ATOM 663 C C . GLY A 1 87 ? 35.102 14.177 -34.300 1.00 57.00 87 GLY A C 1
ATOM 664 O O . GLY A 1 87 ? 35.844 13.201 -34.357 1.00 57.00 87 GLY A O 1
ATOM 665 N N . ILE A 1 88 ? 34.574 14.796 -35.360 1.00 49.91 88 ILE A N 1
ATOM 666 C CA . ILE A 1 88 ? 35.238 14.995 -36.658 1.00 49.91 88 ILE A CA 1
ATOM 667 C C . ILE A 1 88 ? 34.884 16.410 -37.108 1.00 49.91 88 ILE A C 1
ATOM 669 O O . ILE A 1 88 ? 33.671 16.721 -37.092 1.00 49.91 88 ILE A O 1
#

pLDDT: mean 85.04, std 13.01, range [42.25, 97.94]

Organism: NCBI:txid3033385

Secondary structure (DSSP, 8-state):
----S--SPP---PPP------HHHHHHHHHHHHHHHHHHS----HHHHHHHHHHHHHHH-HHHHHHHHHHHHHHHHHHHHHTT----